Protein AF-A0A919BTF0-F1 (afdb_monomer_lite)

Organism: Streptomyces filamentosus (NCBI:txid67294)

Secondary structure (DSSP, 8-state):
----GGGTTS-PPPPHHHHHHHHHHHHHHHHTSTTEEEEEEEETTEEEEEEEEEEEEPPTTSSS-SEEEEEEEEEE-GGGTT---

Radius of gyration: 17.67 Å; chains: 1; bounding box: 39×41×41 Å

InterPro domains:
  IPR016181 Acyl-CoA N-acyltransferase [SSF55729] (19-84)

Foldseek 3Di:
DDDDVVCVVVDDDDDPVVVVVVLVVVLVVCCPDPFWDKDFDDDVPDTFWIWIKGKDQDDPPDPDPRIDIDTSDTDGHPVRPPPDD

Structure (mmCIF, N/CA/C/O backbone):
data_AF-A0A919BTF0-F1
#
_entry.id   AF-A0A919BTF0-F1
#
loop_
_atom_site.group_PDB
_atom_site.id
_atom_site.type_symbol
_atom_site.label_atom_id
_atom_site.label_alt_id
_atom_site.label_comp_id
_atom_site.label_asym_id
_atom_site.label_entity_id
_atom_site.label_seq_id
_atom_site.pdbx_PDB_ins_code
_atom_site.Cartn_x
_atom_site.Cartn_y
_atom_site.Cartn_z
_atom_site.occupancy
_atom_site.B_iso_or_equiv
_atom_site.auth_seq_id
_atom_site.auth_comp_id
_atom_site.auth_asym_id
_atom_site.auth_atom_id
_atom_site.pdbx_PDB_model_num
ATOM 1 N N . MET A 1 1 ? 4.687 9.944 -28.647 1.00 49.44 1 MET A N 1
ATOM 2 C CA . MET A 1 1 ? 5.347 10.194 -27.346 1.00 49.44 1 MET A CA 1
ATOM 3 C C . MET A 1 1 ? 5.707 11.667 -27.278 1.00 49.44 1 MET A C 1
ATOM 5 O O . MET A 1 1 ? 6.439 12.121 -28.147 1.00 49.44 1 MET A O 1
ATOM 9 N N . ALA A 1 2 ? 5.150 12.421 -26.330 1.00 54.22 2 ALA A N 1
ATOM 10 C CA . ALA A 1 2 ? 5.526 13.822 -26.140 1.00 54.22 2 ALA A CA 1
ATOM 11 C C . ALA A 1 2 ? 6.940 13.883 -25.540 1.00 54.22 2 ALA A C 1
ATOM 13 O O . ALA A 1 2 ? 7.196 13.241 -24.524 1.00 54.22 2 ALA A O 1
ATOM 14 N N . SER A 1 3 ? 7.855 14.603 -26.191 1.00 69.88 3 SER A N 1
ATOM 15 C CA . SER A 1 3 ? 9.223 14.813 -25.707 1.00 69.88 3 SER A CA 1
ATOM 16 C C . SER A 1 3 ? 9.339 16.219 -25.126 1.00 69.88 3 SER A C 1
ATOM 18 O O . SER A 1 3 ? 8.901 17.182 -25.754 1.00 69.88 3 SER A O 1
ATOM 20 N N . ALA A 1 4 ? 9.909 16.330 -23.927 1.00 73.56 4 ALA A N 1
ATOM 21 C CA . ALA A 1 4 ? 10.230 17.591 -23.269 1.00 73.56 4 ALA A CA 1
ATOM 22 C C . ALA A 1 4 ? 11.736 17.867 -23.455 1.00 73.56 4 ALA A C 1
ATOM 24 O O . ALA A 1 4 ? 12.542 17.406 -22.645 1.00 73.56 4 ALA A O 1
ATOM 25 N N . PRO A 1 5 ? 12.153 18.583 -24.517 1.00 74.31 5 PRO A N 1
ATOM 26 C CA . PRO A 1 5 ? 13.562 18.686 -24.916 1.00 74.31 5 PRO A CA 1
ATOM 27 C C . PRO A 1 5 ? 14.473 19.309 -23.849 1.00 74.31 5 PRO A C 1
ATOM 29 O O . PRO A 1 5 ? 15.642 18.947 -23.759 1.00 74.31 5 PRO A O 1
ATOM 32 N N . HIS A 1 6 ? 13.940 20.178 -22.984 1.00 79.94 6 HIS A N 1
ATOM 33 C CA . HIS A 1 6 ? 14.695 20.758 -21.867 1.00 79.94 6 HIS A CA 1
ATOM 34 C C . HIS A 1 6 ? 15.110 19.720 -20.805 1.00 79.94 6 HIS A C 1
ATOM 36 O O . HIS A 1 6 ? 16.035 19.972 -20.039 1.00 79.94 6 HIS A O 1
ATOM 42 N N . LEU A 1 7 ? 14.487 18.536 -20.788 1.00 75.88 7 LEU A N 1
ATOM 43 C CA . LEU A 1 7 ? 14.833 17.423 -19.897 1.00 75.88 7 LEU A CA 1
ATOM 44 C C . LEU A 1 7 ? 15.842 16.441 -20.518 1.00 75.88 7 LEU A C 1
ATOM 46 O O . LEU A 1 7 ? 16.260 15.503 -19.848 1.00 75.88 7 LEU A O 1
ATOM 50 N N . GLY A 1 8 ? 16.277 16.648 -21.768 1.00 72.00 8 GLY A N 1
ATOM 51 C CA . GLY A 1 8 ? 17.156 15.710 -22.487 1.00 72.00 8 GLY A CA 1
ATOM 52 C C . GLY A 1 8 ? 18.537 15.490 -21.854 1.00 72.00 8 GLY A C 1
ATOM 53 O O . GLY A 1 8 ? 19.185 14.488 -22.135 1.00 72.00 8 GLY A O 1
ATOM 54 N N . HIS A 1 9 ? 18.976 16.390 -20.971 1.00 79.25 9 HIS A N 1
ATOM 55 C CA . HIS A 1 9 ? 20.239 16.280 -20.236 1.00 79.25 9 HIS A CA 1
ATOM 56 C C . HIS A 1 9 ? 20.127 15.468 -18.929 1.00 79.25 9 HIS A C 1
ATOM 58 O O . HIS A 1 9 ? 21.147 15.187 -18.306 1.00 79.25 9 HIS A O 1
ATOM 64 N N . LEU A 1 10 ? 18.913 15.085 -18.508 1.00 78.62 10 LEU A N 1
ATOM 65 C CA . LEU A 1 10 ? 18.657 14.389 -17.237 1.00 78.62 10 LEU A CA 1
ATOM 66 C C . LEU A 1 10 ? 18.863 12.863 -17.307 1.00 78.62 10 LEU A C 1
ATOM 68 O O . LEU A 1 10 ? 18.648 12.168 -16.315 1.00 78.62 10 LEU A O 1
ATOM 72 N N . GLY A 1 11 ? 19.310 12.341 -18.453 1.00 74.19 11 GLY A N 1
ATOM 73 C CA . GLY A 1 11 ? 19.551 10.913 -18.667 1.00 74.19 11 GLY A CA 1
ATOM 74 C C . GLY A 1 11 ? 18.319 10.135 -19.142 1.00 74.19 11 GLY A C 1
ATOM 75 O O . GLY A 1 11 ? 17.236 10.684 -19.339 1.00 74.19 11 GLY A O 1
ATOM 76 N N . GLY A 1 12 ? 18.510 8.836 -19.390 1.00 82.06 12 GLY A N 1
ATOM 77 C CA . GLY A 1 12 ? 17.457 7.936 -19.866 1.00 82.06 12 GLY A CA 1
ATOM 78 C C . GLY A 1 12 ? 16.443 7.568 -18.779 1.00 82.06 12 GLY A C 1
ATOM 79 O O . GLY A 1 12 ? 16.761 7.532 -17.591 1.00 82.06 12 GLY A O 1
ATOM 80 N N . VAL A 1 13 ? 15.215 7.255 -19.196 1.00 84.88 13 VAL A N 1
ATOM 81 C CA . VAL A 1 13 ? 14.187 6.708 -18.300 1.00 84.88 13 VAL A CA 1
ATOM 82 C C . VAL A 1 13 ? 14.598 5.294 -17.889 1.00 84.88 13 VAL A C 1
ATOM 84 O O . VAL A 1 13 ? 14.934 4.476 -18.745 1.00 84.88 13 VAL A O 1
ATOM 87 N N . ARG A 1 14 ? 14.566 5.010 -16.582 1.00 89.25 14 ARG A N 1
ATOM 88 C CA . ARG A 1 14 ? 14.838 3.669 -16.043 1.00 89.25 14 ARG A CA 1
ATOM 89 C C . ARG A 1 14 ? 13.851 2.649 -16.603 1.00 89.25 14 ARG A C 1
ATOM 91 O O . ARG A 1 14 ? 12.687 2.971 -16.846 1.00 89.25 14 ARG A O 1
ATOM 98 N N . SER A 1 15 ? 14.293 1.402 -16.731 1.00 92.88 15 SER A N 1
ATOM 99 C CA . SER A 1 15 ? 13.383 0.298 -17.031 1.00 92.88 15 SER A CA 1
ATOM 100 C C . SER A 1 15 ? 12.350 0.105 -15.910 1.00 92.88 15 SER A C 1
ATOM 102 O O . SER A 1 15 ? 12.514 0.576 -14.774 1.00 92.88 15 SER A O 1
ATOM 104 N N . ALA A 1 16 ? 11.268 -0.609 -16.225 1.00 92.62 16 ALA A N 1
ATOM 105 C CA . ALA A 1 16 ? 10.262 -0.977 -15.232 1.00 92.62 16 ALA A CA 1
ATOM 106 C C . ALA A 1 16 ? 10.868 -1.840 -14.111 1.00 92.62 16 ALA A C 1
ATOM 108 O O . ALA A 1 16 ? 10.575 -1.604 -12.940 1.00 92.62 16 ALA A O 1
ATOM 109 N N . ASP A 1 17 ? 11.758 -2.775 -14.458 1.00 95.50 17 ASP A N 1
ATOM 110 C CA . ASP A 1 17 ? 12.418 -3.661 -13.496 1.00 95.50 17 ASP A CA 1
ATOM 111 C C . ASP A 1 17 ? 13.328 -2.893 -12.534 1.00 95.50 17 ASP A C 1
ATOM 113 O O . ASP A 1 17 ? 13.245 -3.082 -11.320 1.00 95.50 17 ASP A O 1
ATOM 117 N N . GLU A 1 18 ? 14.155 -1.976 -13.043 1.00 95.19 18 GLU A N 1
ATOM 118 C CA . GLU A 1 18 ? 15.006 -1.130 -12.195 1.00 95.19 18 GLU A CA 1
ATOM 119 C C . GLU A 1 18 ? 14.169 -0.241 -11.273 1.00 95.19 18 GLU A C 1
ATOM 121 O O . GLU A 1 18 ? 14.442 -0.144 -10.075 1.00 95.19 18 GLU A O 1
ATOM 126 N N . SER A 1 19 ? 13.116 0.374 -11.817 1.00 93.38 19 SER A N 1
ATOM 127 C CA . SER A 1 19 ? 12.187 1.195 -11.036 1.00 93.38 19 SER A CA 1
ATOM 128 C C . SER A 1 19 ? 11.523 0.379 -9.924 1.00 93.38 19 SER A C 1
ATOM 130 O O . SER A 1 19 ? 11.399 0.853 -8.793 1.00 93.38 19 SER A O 1
ATOM 132 N N . TRP A 1 20 ? 11.148 -0.869 -10.217 1.00 92.00 20 TRP A N 1
ATOM 133 C CA . TRP A 1 20 ? 10.575 -1.783 -9.236 1.00 92.00 20 TRP A CA 1
ATOM 134 C C . TRP A 1 20 ? 11.567 -2.155 -8.131 1.00 92.00 20 TRP A C 1
ATOM 136 O O . TRP A 1 20 ? 11.204 -2.102 -6.955 1.00 92.00 20 TRP A O 1
ATOM 146 N N . GLN A 1 21 ? 12.814 -2.495 -8.467 1.00 96.25 21 GLN A N 1
ATOM 147 C CA . GLN A 1 21 ? 13.812 -2.857 -7.455 1.00 96.25 21 GLN A CA 1
ATOM 148 C C . GLN A 1 21 ? 14.104 -1.702 -6.495 1.00 96.25 21 GLN A C 1
ATOM 150 O O . GLN A 1 21 ? 14.158 -1.922 -5.283 1.00 96.25 21 GLN A O 1
ATOM 155 N N . ILE A 1 22 ? 14.220 -0.476 -7.017 1.00 94.12 22 ILE A N 1
ATOM 156 C CA . ILE A 1 22 ? 14.406 0.731 -6.200 1.00 94.12 22 ILE A CA 1
ATOM 157 C C . ILE A 1 22 ? 13.218 0.904 -5.251 1.00 94.12 22 ILE A C 1
ATOM 159 O O . ILE A 1 22 ? 13.401 0.970 -4.036 1.00 94.12 22 ILE A O 1
ATOM 163 N N . ARG A 1 23 ? 11.991 0.877 -5.785 1.00 92.19 23 ARG A N 1
ATOM 164 C CA . ARG A 1 23 ? 10.780 1.056 -4.977 1.00 92.19 23 ARG A CA 1
ATOM 165 C C . ARG A 1 23 ? 10.634 -0.020 -3.904 1.00 92.19 23 ARG A C 1
ATOM 167 O O . ARG A 1 23 ? 10.257 0.267 -2.772 1.00 92.19 23 ARG A O 1
ATOM 174 N N . ARG A 1 24 ? 10.947 -1.272 -4.242 1.00 92.31 24 ARG A N 1
ATOM 175 C CA . ARG A 1 24 ? 10.920 -2.391 -3.297 1.00 92.31 24 ARG A CA 1
ATOM 176 C C . ARG A 1 24 ? 11.933 -2.199 -2.168 1.00 92.31 24 ARG A C 1
ATOM 178 O O . ARG A 1 24 ? 11.610 -2.512 -1.023 1.00 92.31 24 ARG A O 1
ATOM 185 N N . ALA A 1 25 ? 13.135 -1.716 -2.480 1.00 95.50 25 ALA A N 1
ATOM 186 C CA . ALA A 1 25 ? 14.158 -1.433 -1.480 1.00 95.50 25 ALA A CA 1
ATOM 187 C C . ALA A 1 25 ? 13.721 -0.312 -0.524 1.00 95.50 25 ALA A C 1
ATOM 189 O O . ALA A 1 25 ? 13.826 -0.488 0.688 1.00 95.50 25 ALA A O 1
ATOM 190 N N . GLU A 1 26 ? 13.151 0.778 -1.047 1.00 93.81 26 GLU A N 1
ATOM 191 C CA . GLU A 1 26 ? 12.579 1.866 -0.240 1.00 93.81 26 GLU A CA 1
ATOM 192 C C . GLU A 1 26 ? 11.473 1.362 0.685 1.00 93.81 26 GLU A C 1
ATOM 194 O O . GLU A 1 26 ? 11.541 1.564 1.894 1.00 93.81 26 GLU A O 1
ATOM 199 N N . CYS A 1 27 ? 10.487 0.640 0.139 1.00 92.12 27 CYS A N 1
ATOM 200 C CA . CYS A 1 27 ? 9.398 0.095 0.940 1.00 92.12 27 CYS A CA 1
ATOM 201 C C . CYS A 1 27 ? 9.919 -0.800 2.066 1.00 92.12 27 CYS A C 1
ATOM 203 O O . CYS A 1 27 ? 9.4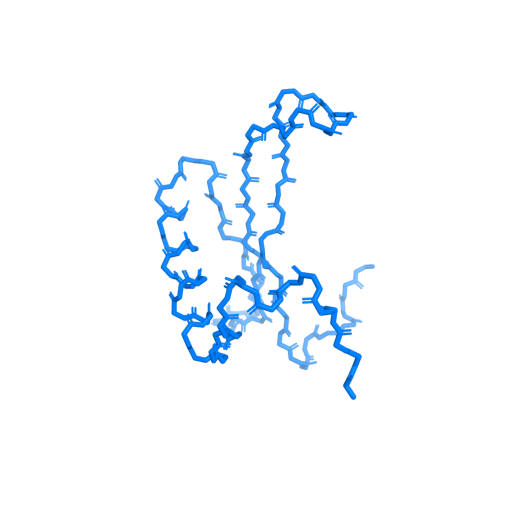00 -0.747 3.176 1.00 92.12 27 CYS A O 1
ATOM 205 N N . ARG A 1 28 ? 10.951 -1.610 1.797 1.00 93.25 28 ARG A N 1
ATOM 206 C CA . ARG A 1 28 ? 11.568 -2.461 2.815 1.00 93.25 28 ARG A CA 1
ATOM 207 C C . ARG A 1 28 ? 12.248 -1.642 3.906 1.00 93.25 28 ARG A C 1
ATOM 209 O O . ARG A 1 28 ? 12.010 -1.929 5.069 1.00 93.25 28 ARG A O 1
ATOM 216 N N . ALA A 1 29 ? 13.041 -0.639 3.540 1.00 95.06 29 ALA A N 1
ATOM 217 C CA . ALA A 1 29 ? 13.695 0.235 4.511 1.00 95.06 29 ALA A CA 1
ATOM 218 C C . ALA A 1 29 ? 12.669 0.957 5.396 1.00 95.06 29 ALA A C 1
ATOM 220 O O . ALA A 1 29 ? 12.851 1.082 6.601 1.00 95.06 29 ALA A O 1
ATOM 221 N N . TRP A 1 30 ? 11.552 1.382 4.811 1.00 94.88 30 TRP A N 1
ATOM 222 C CA . TRP A 1 30 ? 10.498 2.056 5.555 1.00 94.88 30 TRP A CA 1
ATOM 223 C C . TRP A 1 30 ? 9.720 1.140 6.489 1.00 94.88 30 TRP A C 1
ATOM 225 O O . TRP A 1 30 ? 9.204 1.623 7.487 1.00 94.88 30 TRP A O 1
ATOM 235 N N . LEU A 1 31 ? 9.625 -0.162 6.208 1.00 93.19 31 LEU A N 1
ATOM 236 C CA . LEU A 1 31 ? 8.981 -1.107 7.127 1.00 93.19 31 LEU A CA 1
ATOM 237 C C . LEU A 1 31 ? 9.705 -1.221 8.471 1.00 93.19 31 LEU A C 1
ATOM 239 O O . LEU A 1 31 ? 9.070 -1.593 9.456 1.00 93.19 31 LEU A O 1
ATOM 243 N N . ASP A 1 32 ? 10.986 -0.858 8.513 1.00 92.62 32 ASP A N 1
ATOM 244 C CA . ASP A 1 32 ? 11.779 -0.820 9.741 1.00 92.62 32 ASP A CA 1
ATOM 245 C C . ASP A 1 32 ? 11.541 0.475 10.554 1.00 92.62 32 ASP A C 1
ATOM 247 O O . ASP A 1 32 ? 12.002 0.597 11.690 1.00 92.62 32 ASP A O 1
ATOM 251 N N . GLU A 1 33 ? 10.789 1.449 10.023 1.00 93.50 33 GLU A N 1
ATOM 252 C CA . GLU A 1 33 ? 10.432 2.675 10.741 1.00 93.50 33 GLU A CA 1
ATOM 253 C C . GLU A 1 33 ? 9.297 2.444 11.754 1.00 93.50 33 GLU A C 1
ATOM 255 O O . GLU A 1 33 ? 8.295 1.776 11.493 1.00 93.50 33 GLU A O 1
ATOM 260 N N . SER A 1 34 ? 9.387 3.089 12.920 1.00 89.50 34 SER A N 1
ATOM 261 C CA . SER A 1 34 ? 8.469 2.891 14.056 1.00 89.50 34 SER A CA 1
ATOM 262 C C . SER A 1 34 ? 6.985 3.139 13.733 1.00 89.50 34 SER A C 1
ATOM 264 O O . SER A 1 34 ? 6.095 2.469 14.279 1.00 89.50 34 SER A O 1
ATOM 266 N N . HIS A 1 35 ? 6.698 4.054 12.805 1.00 92.81 35 HIS A N 1
ATOM 267 C CA . HIS A 1 35 ? 5.336 4.407 12.399 1.00 92.81 35 HIS A CA 1
ATOM 268 C C . HIS A 1 35 ? 4.915 3.850 11.031 1.00 92.81 35 HIS A C 1
ATOM 270 O O . HIS A 1 35 ? 3.894 4.273 10.492 1.00 92.81 35 HIS A O 1
ATOM 276 N N . ALA A 1 36 ? 5.647 2.874 10.494 1.00 96.62 36 ALA A N 1
ATOM 277 C CA . ALA A 1 36 ? 5.215 2.074 9.355 1.00 96.62 36 ALA A CA 1
ATOM 278 C C . ALA A 1 36 ? 4.312 0.917 9.803 1.00 96.62 36 ALA A C 1
ATOM 280 O O . ALA A 1 36 ? 4.554 0.285 10.839 1.00 96.62 36 ALA A O 1
ATOM 281 N N . LYS A 1 37 ? 3.241 0.645 9.049 1.00 96.25 37 LYS A N 1
ATOM 282 C CA . LYS A 1 37 ? 2.312 -0.465 9.308 1.00 96.25 37 LYS A CA 1
ATOM 283 C C . LYS A 1 37 ? 1.831 -1.090 8.001 1.00 96.25 37 LYS A C 1
ATOM 285 O O . LYS A 1 37 ? 1.479 -0.386 7.056 1.00 96.25 37 LYS A 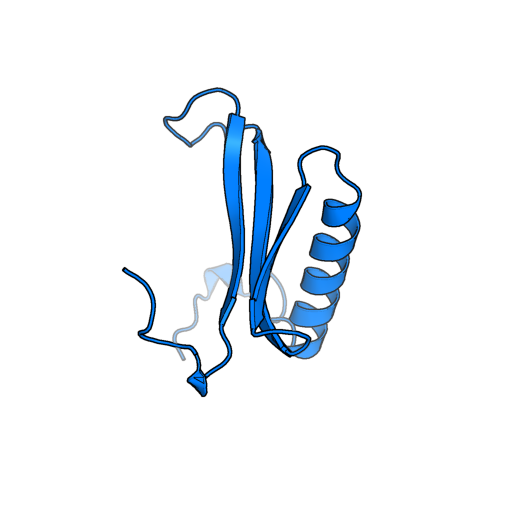O 1
ATOM 290 N N . ILE A 1 38 ? 1.751 -2.419 7.987 1.00 96.62 38 ILE A N 1
ATOM 291 C CA . ILE A 1 38 ? 1.006 -3.171 6.976 1.00 96.62 38 ILE A CA 1
ATOM 292 C C . ILE A 1 38 ? -0.339 -3.557 7.579 1.00 96.62 38 ILE A C 1
ATOM 294 O O . ILE A 1 38 ? -0.399 -4.285 8.568 1.00 96.62 38 ILE A O 1
ATOM 298 N N . LEU A 1 39 ? -1.414 -3.075 6.970 1.00 96.31 39 LEU A N 1
ATOM 299 C CA . LEU A 1 39 ? -2.772 -3.514 7.256 1.00 96.31 39 LEU A CA 1
ATOM 300 C C . LEU A 1 39 ? -3.128 -4.587 6.236 1.00 96.31 39 LEU A C 1
ATOM 302 O O . LEU A 1 39 ? -2.933 -4.377 5.042 1.00 96.31 39 LEU A O 1
ATOM 306 N N . THR A 1 40 ? -3.640 -5.730 6.679 1.00 96.75 40 THR A N 1
ATOM 307 C CA . THR A 1 40 ? -4.014 -6.827 5.778 1.00 96.75 40 THR A CA 1
ATOM 308 C C . THR A 1 40 ? -5.492 -7.130 5.875 1.00 96.75 40 THR A C 1
ATOM 310 O O . THR A 1 40 ? -6.052 -7.123 6.969 1.00 96.75 40 THR A O 1
ATOM 313 N N . ILE A 1 41 ? -6.088 -7.493 4.746 1.00 95.06 41 ILE A N 1
ATOM 314 C CA . ILE A 1 41 ? -7.435 -8.051 4.682 1.00 95.06 41 ILE A CA 1
ATOM 315 C C . ILE A 1 41 ? -7.285 -9.542 4.423 1.00 95.06 41 ILE A C 1
ATOM 317 O O . ILE A 1 41 ? -6.608 -9.947 3.473 1.00 95.06 41 ILE A O 1
ATOM 321 N N . ARG A 1 42 ? -7.905 -10.354 5.274 1.00 95.25 42 ARG A N 1
ATOM 322 C CA . ARG A 1 42 ? -7.874 -11.811 5.175 1.00 95.25 42 ARG A CA 1
ATOM 323 C C . ARG A 1 42 ? -9.284 -12.374 5.237 1.00 95.25 42 ARG A C 1
ATOM 325 O O . ARG A 1 42 ? -10.120 -11.852 5.967 1.00 95.25 42 ARG A O 1
ATOM 332 N N . ASP A 1 43 ? -9.506 -13.435 4.477 1.00 93.12 43 ASP A N 1
ATOM 333 C CA . ASP A 1 43 ? -10.646 -14.333 4.625 1.00 93.12 43 ASP A CA 1
ATOM 334 C C . ASP A 1 43 ? -10.086 -15.701 5.012 1.00 93.12 43 ASP A C 1
ATOM 336 O O . ASP A 1 43 ? -9.418 -16.356 4.208 1.00 93.12 43 ASP A O 1
ATOM 340 N N . HIS A 1 44 ? -10.268 -16.074 6.279 1.00 92.75 44 HIS A N 1
ATOM 341 C CA . HIS A 1 44 ? -9.541 -17.179 6.905 1.00 92.75 44 HIS A CA 1
ATOM 342 C C . HIS A 1 44 ? -8.020 -17.014 6.682 1.00 92.75 44 HIS A C 1
ATOM 344 O O . HIS A 1 44 ? -7.455 -15.962 6.993 1.00 92.75 44 HIS A O 1
ATOM 350 N N . ASP A 1 45 ? -7.352 -18.009 6.094 1.00 93.75 45 ASP A N 1
ATOM 351 C CA . ASP A 1 45 ? -5.915 -17.958 5.798 1.00 93.75 45 ASP A CA 1
ATOM 352 C C . ASP A 1 45 ? -5.580 -17.226 4.490 1.00 93.75 45 ASP A C 1
ATOM 354 O O . ASP A 1 45 ? -4.414 -16.918 4.212 1.00 93.75 45 ASP A O 1
ATOM 358 N N . ARG A 1 46 ? -6.591 -16.896 3.679 1.00 95.75 46 ARG A N 1
ATOM 359 C CA . ARG A 1 46 ? -6.398 -16.273 2.373 1.00 95.75 46 ARG A CA 1
ATOM 360 C C . ARG A 1 46 ? -6.172 -14.771 2.521 1.00 95.75 46 ARG A C 1
ATOM 362 O O . ARG A 1 46 ? -7.060 -14.029 2.932 1.00 95.75 46 ARG A O 1
ATOM 369 N N . LEU A 1 47 ? -4.993 -14.299 2.113 1.00 96.56 47 LEU A N 1
ATOM 370 C CA . LEU A 1 47 ? -4.712 -12.869 1.980 1.00 96.56 47 LEU A CA 1
ATOM 371 C C . LEU A 1 47 ? -5.464 -12.300 0.769 1.00 96.56 47 LEU A C 1
ATOM 373 O O . LEU A 1 47 ? -5.201 -12.685 -0.369 1.00 96.56 47 LEU A O 1
ATOM 377 N N . LEU A 1 48 ? -6.384 -11.372 1.020 1.00 96.94 48 LEU A N 1
ATOM 378 C CA . LEU A 1 48 ? -7.193 -10.713 -0.010 1.00 96.94 48 LEU A CA 1
ATOM 379 C C . LEU A 1 48 ? -6.652 -9.338 -0.400 1.00 96.94 48 LEU A C 1
ATOM 381 O O . LEU A 1 48 ? -6.993 -8.814 -1.457 1.00 96.94 48 LEU A O 1
ATOM 385 N N . GLY A 1 49 ? -5.809 -8.741 0.434 1.00 96.69 49 GLY A N 1
ATOM 386 C CA . GLY A 1 49 ? -5.213 -7.451 0.135 1.00 96.69 49 GLY A CA 1
ATOM 387 C C . GLY A 1 49 ? -4.385 -6.908 1.280 1.00 96.69 49 GLY A C 1
ATOM 388 O O . GLY A 1 49 ? -4.386 -7.450 2.389 1.00 96.69 49 GLY A O 1
ATOM 389 N N . TYR A 1 50 ? -3.685 -5.818 1.000 1.00 96.88 50 TYR A N 1
ATOM 390 C CA . TYR A 1 50 ? -2.951 -5.075 2.006 1.00 96.88 50 TYR A CA 1
ATOM 391 C C . TYR A 1 50 ? -2.929 -3.578 1.694 1.00 96.88 50 TYR A C 1
ATOM 393 O O . TYR A 1 50 ? -3.030 -3.163 0.537 1.00 96.88 50 TYR A O 1
ATOM 401 N N . ALA A 1 51 ? -2.744 -2.785 2.741 1.00 97.19 51 ALA A N 1
ATOM 402 C CA . ALA A 1 51 ? -2.358 -1.389 2.662 1.00 97.19 51 ALA A CA 1
ATOM 403 C C . ALA A 1 51 ? -1.037 -1.200 3.411 1.00 97.19 51 ALA A C 1
ATOM 405 O O . ALA A 1 51 ? -0.894 -1.660 4.545 1.00 97.19 51 ALA A O 1
ATOM 406 N N . PHE A 1 52 ? -0.078 -0.525 2.783 1.00 96.81 52 PHE A N 1
ATOM 407 C CA . PHE A 1 52 ? 1.122 -0.045 3.456 1.00 96.81 52 PHE A CA 1
ATOM 408 C C . PHE A 1 52 ? 0.938 1.430 3.791 1.00 96.81 52 PHE A C 1
ATOM 410 O O . PHE A 1 52 ? 0.819 2.264 2.892 1.00 96.81 52 PHE A O 1
ATOM 417 N N . VAL A 1 53 ? 0.906 1.734 5.086 1.00 97.12 53 VAL A N 1
ATOM 418 C CA . VAL A 1 53 ? 0.734 3.088 5.608 1.00 97.12 53 VAL A CA 1
ATOM 419 C C . VAL A 1 53 ? 1.903 3.491 6.495 1.00 97.12 53 VAL A C 1
ATOM 421 O O . VAL A 1 53 ? 2.526 2.654 7.155 1.00 97.12 53 VAL A O 1
ATOM 424 N N . ARG A 1 54 ? 2.193 4.790 6.519 1.00 96.31 54 ARG A N 1
ATOM 425 C CA . ARG A 1 54 ? 3.245 5.398 7.340 1.00 96.31 54 ARG A CA 1
ATOM 426 C C . ARG A 1 54 ? 2.760 6.701 7.957 1.00 96.31 54 ARG A C 1
ATOM 428 O O . ARG A 1 54 ? 1.876 7.347 7.403 1.00 96.31 54 ARG A O 1
ATOM 435 N N . VAL A 1 55 ? 3.372 7.111 9.065 1.00 94.75 55 VAL A N 1
ATOM 436 C CA . VAL A 1 55 ? 3.279 8.493 9.559 1.00 94.75 55 VAL A CA 1
ATOM 437 C C . VAL A 1 55 ? 4.609 9.179 9.291 1.00 94.75 55 VAL A C 1
ATOM 439 O O . VAL A 1 55 ? 5.632 8.766 9.834 1.00 94.75 55 VAL A O 1
ATOM 442 N N . ILE A 1 56 ? 4.586 10.213 8.458 1.00 93.25 56 ILE A N 1
ATOM 443 C CA . ILE A 1 56 ? 5.770 10.972 8.043 1.00 93.25 56 ILE A CA 1
ATOM 444 C C . ILE A 1 56 ? 5.639 12.432 8.477 1.00 93.25 56 ILE A C 1
ATOM 446 O O . ILE A 1 56 ? 4.540 12.898 8.786 1.00 93.25 56 ILE A O 1
ATOM 450 N N . ALA A 1 57 ? 6.756 13.157 8.506 1.00 91.44 57 ALA A N 1
ATOM 451 C CA . ALA A 1 57 ? 6.705 14.610 8.614 1.00 91.44 57 ALA A CA 1
ATOM 452 C C . ALA A 1 57 ? 5.980 15.186 7.389 1.00 91.44 57 ALA A C 1
ATOM 454 O O . ALA A 1 57 ? 6.201 14.719 6.266 1.00 91.44 57 ALA A O 1
ATOM 455 N N . ALA A 1 58 ? 5.125 16.185 7.595 1.00 89.50 58 ALA A N 1
ATOM 456 C CA . ALA A 1 58 ? 4.520 16.889 6.475 1.00 89.50 58 ALA A CA 1
ATOM 457 C C . ALA A 1 58 ? 5.609 17.556 5.630 1.00 89.50 58 ALA A C 1
ATOM 459 O O . ALA A 1 58 ? 6.526 18.194 6.152 1.00 89.50 58 ALA A O 1
ATOM 460 N N . ALA A 1 59 ? 5.512 17.420 4.306 1.00 83.88 59 ALA A N 1
ATOM 461 C CA . ALA A 1 59 ? 6.342 18.225 3.425 1.00 83.88 59 ALA A CA 1
ATOM 462 C C . ALA A 1 59 ? 5.985 19.702 3.641 1.00 83.88 59 ALA A C 1
ATOM 464 O O . ALA A 1 59 ? 4.809 20.036 3.746 1.00 83.88 59 ALA A O 1
ATOM 465 N N . GLY A 1 60 ? 6.974 20.599 3.649 1.00 80.69 60 GLY A N 1
ATOM 466 C CA . GLY A 1 60 ? 6.733 22.025 3.926 1.00 80.69 60 GLY A CA 1
ATOM 467 C C . GLY A 1 60 ? 5.783 22.723 2.940 1.00 80.69 60 GLY A C 1
ATOM 468 O O . GLY A 1 60 ? 5.305 23.818 3.209 1.00 80.69 60 GLY A O 1
ATOM 469 N N . SER A 1 61 ? 5.490 22.097 1.797 1.00 85.69 61 SER A N 1
ATOM 470 C CA . SER A 1 61 ? 4.496 22.565 0.826 1.00 85.69 61 SER A CA 1
ATOM 471 C C . SER A 1 61 ? 3.058 22.134 1.144 1.00 85.69 61 SER A C 1
ATOM 473 O O . SER A 1 61 ? 2.126 22.585 0.477 1.00 85.69 61 SER A O 1
ATOM 475 N N . TRP A 1 62 ? 2.849 21.250 2.121 1.00 85.12 62 TRP A N 1
ATOM 476 C CA . TRP A 1 62 ? 1.536 20.726 2.484 1.00 85.12 62 TRP A CA 1
ATOM 477 C C . TRP A 1 62 ? 0.914 21.617 3.560 1.00 85.12 62 TRP A C 1
ATOM 479 O O . TRP A 1 62 ? 1.536 21.912 4.573 1.00 85.12 62 TRP A O 1
ATOM 489 N N . LYS A 1 63 ? -0.340 22.038 3.358 1.00 83.25 63 LYS A N 1
ATOM 490 C CA . LYS A 1 63 ? -1.123 22.775 4.367 1.00 83.25 63 LYS A CA 1
ATOM 491 C C . LYS A 1 63 ? -1.740 21.803 5.380 1.00 83.25 63 LYS A C 1
ATOM 493 O O . LYS A 1 63 ? -2.960 21.701 5.473 1.00 83.25 63 LYS A O 1
ATOM 498 N N . LEU A 1 64 ? -0.894 21.031 6.049 1.00 83.62 64 LEU A N 1
ATOM 499 C CA . LEU A 1 64 ? -1.256 20.032 7.055 1.00 83.62 64 LEU A CA 1
ATOM 500 C C . LEU A 1 64 ? -0.406 20.262 8.311 1.00 83.62 64 LEU A C 1
ATOM 502 O O . LEU A 1 64 ? 0.588 20.985 8.250 1.00 83.62 64 LEU A O 1
ATOM 506 N N . ASP A 1 65 ? -0.803 19.654 9.428 1.00 86.81 65 ASP A N 1
AT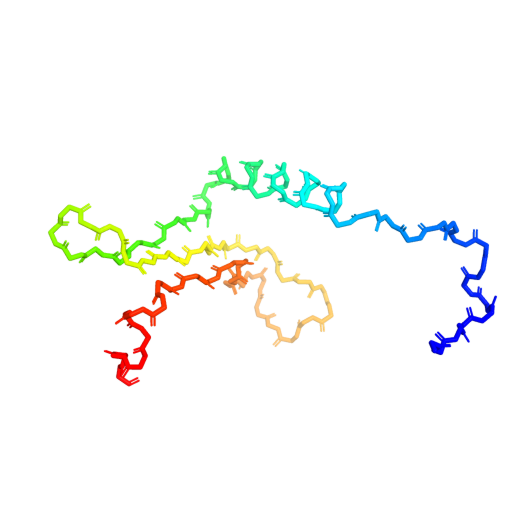OM 507 C CA . ASP A 1 65 ? -0.010 19.660 10.664 1.00 86.81 65 ASP A CA 1
ATOM 508 C C . ASP A 1 65 ? 1.355 18.976 10.465 1.00 86.81 65 ASP A C 1
ATOM 510 O O . ASP A 1 65 ? 1.604 18.326 9.451 1.00 86.81 65 ASP A O 1
ATOM 514 N N . ASP A 1 66 ? 2.231 19.057 11.471 1.00 89.56 66 ASP A N 1
ATOM 515 C CA . ASP A 1 66 ? 3.626 18.588 11.422 1.00 89.56 66 ASP A CA 1
ATOM 516 C C . ASP A 1 66 ? 3.807 17.125 10.982 1.00 89.56 66 ASP A C 1
ATOM 518 O O . ASP A 1 66 ? 4.875 16.739 10.494 1.00 89.56 66 ASP A O 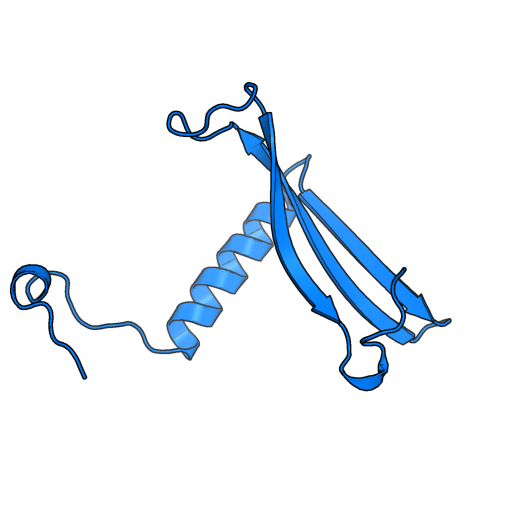1
ATOM 522 N N . ARG A 1 67 ? 2.783 16.284 11.167 1.00 92.00 67 ARG A N 1
ATOM 523 C CA . ARG A 1 67 ? 2.796 14.868 10.793 1.00 92.00 67 ARG A CA 1
ATOM 524 C C . ARG A 1 67 ? 1.543 14.472 10.037 1.00 92.00 67 ARG A C 1
ATOM 526 O O . ARG A 1 67 ? 0.434 14.866 10.379 1.00 92.00 67 ARG A O 1
ATOM 533 N N . VAL A 1 68 ? 1.734 13.607 9.050 1.00 93.69 68 VAL A N 1
ATOM 534 C CA . VAL A 1 68 ? 0.688 13.169 8.125 1.00 93.69 68 VAL A CA 1
ATOM 535 C C . VAL A 1 68 ? 0.740 11.664 7.924 1.00 93.69 68 VAL A C 1
ATOM 537 O O . VAL A 1 68 ? 1.811 11.055 7.888 1.00 93.69 68 VAL A O 1
ATOM 540 N N . GLY A 1 69 ? -0.440 11.061 7.787 1.00 93.25 69 GLY A N 1
ATOM 541 C CA . GLY A 1 69 ? -0.572 9.681 7.339 1.00 93.25 69 GLY A CA 1
ATOM 542 C C . GLY A 1 69 ? -0.374 9.600 5.828 1.00 93.25 69 GLY A C 1
ATOM 543 O O . GLY A 1 69 ? -1.075 10.275 5.077 1.00 93.25 69 GLY A O 1
ATOM 544 N N . ALA A 1 70 ? 0.560 8.768 5.383 1.00 93.25 70 ALA A N 1
ATOM 545 C CA . ALA A 1 70 ? 0.810 8.486 3.979 1.00 93.25 70 ALA A CA 1
ATOM 546 C C . ALA A 1 70 ? 0.379 7.053 3.644 1.00 93.25 70 ALA A C 1
ATOM 548 O O . ALA A 1 70 ? 0.738 6.106 4.348 1.00 93.25 70 ALA A O 1
ATOM 549 N N . LEU A 1 71 ? -0.375 6.902 2.553 1.00 95.38 71 LEU A N 1
ATOM 550 C CA . LEU A 1 71 ? -0.682 5.612 1.940 1.00 95.38 71 LEU A CA 1
ATOM 551 C C . LEU A 1 71 ? 0.326 5.355 0.816 1.00 95.38 71 LEU A C 1
ATOM 553 O O . LEU A 1 71 ? 0.276 6.008 -0.222 1.00 95.38 71 LEU A O 1
ATOM 557 N N . GLU A 1 72 ? 1.225 4.395 1.018 1.00 94.56 72 GLU A N 1
ATOM 558 C CA . GLU A 1 72 ? 2.302 4.083 0.070 1.00 94.56 72 GLU A CA 1
ATOM 559 C C . GLU A 1 72 ? 1.853 3.107 -1.018 1.00 94.56 72 GLU A C 1
ATOM 561 O O . GLU A 1 72 ? 2.232 3.230 -2.181 1.00 94.56 72 GLU A O 1
ATOM 566 N N . THR A 1 73 ? 1.068 2.099 -0.630 1.00 93.81 73 THR A N 1
ATOM 567 C CA . THR A 1 73 ? 0.460 1.121 -1.543 1.00 93.81 73 THR A CA 1
ATOM 568 C C . THR A 1 73 ? -0.856 0.607 -0.978 1.00 93.81 73 THR A C 1
ATOM 570 O O . THR A 1 73 ? -0.982 0.392 0.226 1.00 93.81 73 THR A O 1
ATOM 573 N N . LEU A 1 74 ? -1.814 0.357 -1.870 1.00 95.44 74 LEU A N 1
ATOM 574 C CA . LEU A 1 74 ? -3.059 -0.353 -1.592 1.00 95.44 74 LEU A CA 1
ATOM 575 C C . LEU A 1 74 ? -3.273 -1.378 -2.701 1.00 95.44 74 LEU A C 1
ATOM 577 O O . LEU A 1 74 ? -3.376 -1.021 -3.874 1.00 95.44 74 LEU A O 1
ATOM 581 N N . VAL A 1 75 ? -3.336 -2.651 -2.327 1.00 95.56 75 VAL A N 1
ATOM 582 C CA . VAL A 1 75 ? -3.530 -3.752 -3.269 1.00 95.56 75 VAL A CA 1
ATOM 583 C C . VAL A 1 75 ? -4.675 -4.618 -2.780 1.00 95.56 75 VAL A C 1
ATOM 585 O O . VAL A 1 75 ? -4.683 -5.070 -1.638 1.00 95.56 75 VAL A O 1
ATOM 588 N N . VAL A 1 76 ? -5.625 -4.876 -3.675 1.00 96.75 76 VAL A N 1
ATOM 589 C CA . VAL A 1 76 ? -6.766 -5.764 -3.437 1.00 96.75 76 VAL A CA 1
ATOM 590 C C . VAL A 1 76 ? -6.808 -6.805 -4.551 1.00 96.75 76 VAL A C 1
ATOM 592 O O . VAL A 1 76 ? -6.741 -6.453 -5.742 1.00 96.75 76 VAL A O 1
ATOM 595 N N . ALA A 1 77 ? -6.914 -8.075 -4.157 1.00 96.25 77 ALA A N 1
ATOM 596 C CA . ALA A 1 77 ? -7.110 -9.209 -5.048 1.00 96.25 77 ALA A CA 1
ATOM 597 C C . ALA A 1 77 ? -8.307 -8.946 -5.965 1.00 96.25 77 ALA A C 1
ATOM 599 O O . ALA A 1 77 ? -9.322 -8.402 -5.533 1.00 96.25 77 ALA A O 1
ATOM 600 N N . ALA A 1 78 ? -8.173 -9.287 -7.247 1.00 95.81 78 ALA A N 1
ATOM 601 C CA . ALA A 1 78 ? -9.140 -8.887 -8.266 1.00 95.81 78 ALA A CA 1
ATOM 602 C C . ALA A 1 78 ? -10.576 -9.340 -7.945 1.00 95.81 78 ALA A C 1
ATOM 604 O O . ALA A 1 78 ? -11.511 -8.569 -8.133 1.00 95.81 78 ALA A O 1
ATOM 605 N N . ASP A 1 79 ? -10.733 -10.543 -7.395 1.00 94.06 79 ASP A N 1
ATOM 606 C CA . ASP A 1 79 ? -12.013 -11.157 -7.025 1.00 94.06 79 ASP A CA 1
ATOM 607 C C . ASP A 1 79 ? -12.612 -10.637 -5.702 1.00 94.06 79 ASP A C 1
ATOM 609 O O . ASP A 1 79 ? -13.777 -10.903 -5.393 1.00 94.06 79 ASP A O 1
ATOM 613 N N . ALA A 1 80 ? -11.833 -9.874 -4.931 1.00 93.19 80 ALA A N 1
ATOM 614 C CA . ALA A 1 80 ? -12.255 -9.245 -3.681 1.00 93.19 80 ALA A CA 1
ATOM 615 C C . ALA A 1 80 ? -12.630 -7.757 -3.840 1.00 93.19 80 ALA A C 1
ATOM 617 O O . ALA A 1 80 ? -13.070 -7.125 -2.878 1.00 93.19 80 ALA A O 1
ATOM 618 N N . ARG A 1 81 ? -12.465 -7.173 -5.035 1.00 94.31 81 ARG A N 1
ATOM 619 C CA . ARG A 1 81 ? -12.799 -5.762 -5.310 1.00 94.31 81 ARG A CA 1
ATOM 620 C C . ARG A 1 81 ? -14.313 -5.525 -5.303 1.00 94.31 81 ARG A C 1
ATOM 622 O O . ARG A 1 81 ? -15.091 -6.441 -5.544 1.00 94.31 81 ARG A O 1
ATOM 629 N N . GLY A 1 82 ? -14.723 -4.281 -5.037 1.00 92.12 82 GLY A N 1
ATOM 630 C CA . GLY A 1 82 ? -16.139 -3.877 -5.032 1.00 92.12 82 GLY A CA 1
ATOM 631 C C . GLY A 1 82 ? -16.946 -4.357 -3.820 1.00 92.12 82 GLY A C 1
ATOM 632 O O . GLY A 1 82 ? -18.167 -4.289 -3.845 1.00 92.12 82 GLY A O 1
ATOM 633 N N . ARG A 1 83 ? -16.274 -4.855 -2.774 1.00 86.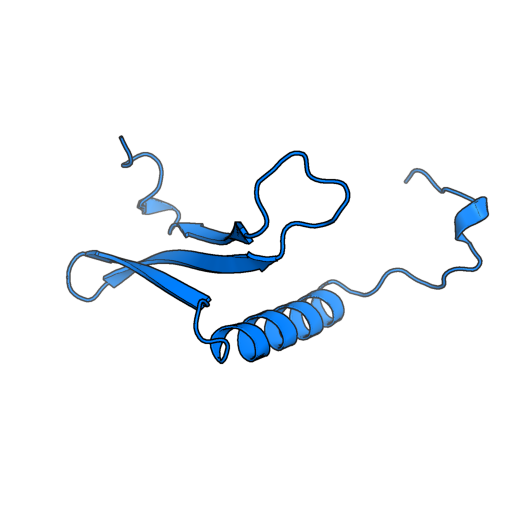44 83 ARG A N 1
ATOM 634 C CA . ARG A 1 83 ? -16.890 -5.355 -1.531 1.00 86.44 83 ARG A CA 1
ATOM 635 C C . ARG A 1 83 ? -16.689 -4.429 -0.324 1.00 86.44 83 ARG A C 1
ATOM 637 O O . ARG A 1 83 ? -16.989 -4.823 0.798 1.00 86.44 83 ARG A O 1
ATOM 644 N N . GLY A 1 84 ? -16.105 -3.251 -0.544 1.00 80.25 84 GLY A N 1
ATOM 645 C CA . GLY A 1 84 ? -15.977 -2.222 0.489 1.00 80.25 84 GLY A CA 1
ATOM 646 C C . GLY A 1 84 ? -17.295 -1.461 0.691 1.00 80.25 84 GLY A C 1
ATOM 647 O O . GLY A 1 84 ? -18.152 -1.535 -0.192 1.00 80.25 84 GLY A O 1
ATOM 648 N N . PRO A 1 85 ? -17.460 -0.773 1.835 1.00 63.72 85 PRO A N 1
ATOM 649 C CA . PRO A 1 85 ? -18.565 0.161 2.055 1.00 63.72 85 PRO A CA 1
ATOM 650 C C . PRO A 1 85 ? -18.525 1.359 1.096 1.00 63.72 85 PRO A C 1
ATOM 652 O O . PRO A 1 85 ? -17.437 1.650 0.542 1.00 63.72 85 PRO A O 1
#

Sequence (85 aa):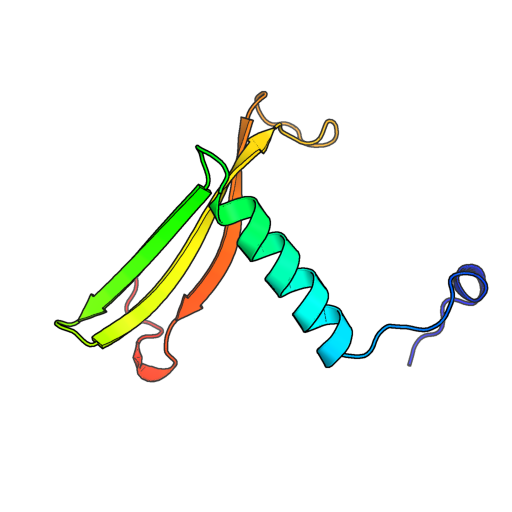
MASAPHLGHLGGVRSADESWQIRRAECRAWLDESHAKILTIRDHDRLLGYAFVRVIAAAGSWKLDDRVGALETLVVAADARGRGP

pLDDT: mean 89.53, std 9.37, range [49.44, 97.19]